Protein AF-A0A1M7GA06-F1 (afdb_monomer_lite)

Structure (mmCIF, N/CA/C/O backbone):
data_AF-A0A1M7GA06-F1
#
_entry.id   AF-A0A1M7GA06-F1
#
loop_
_atom_site.group_PDB
_atom_site.id
_atom_site.type_symbol
_atom_site.label_atom_id
_atom_site.label_alt_id
_atom_site.label_comp_id
_atom_site.label_asym_id
_atom_site.label_entity_id
_atom_site.label_seq_id
_atom_site.pdbx_PDB_ins_code
_atom_site.Cartn_x
_atom_site.Cartn_y
_atom_site.Cartn_z
_atom_site.occupancy
_atom_site.B_iso_or_equiv
_atom_site.auth_seq_id
_atom_site.auth_comp_id
_atom_site.auth_asym_id
_atom_site.auth_atom_id
_atom_site.pdbx_PDB_model_num
ATOM 1 N N . MET A 1 1 ? -19.293 -44.347 -34.650 1.00 49.34 1 MET A N 1
ATOM 2 C CA . MET A 1 1 ? -18.379 -43.408 -33.960 1.00 49.34 1 MET A CA 1
ATOM 3 C C . MET A 1 1 ? -19.221 -42.484 -33.085 1.00 49.34 1 MET A C 1
ATOM 5 O O . MET A 1 1 ? -20.114 -41.854 -33.647 1.00 49.34 1 MET A O 1
ATOM 9 N N . PRO A 1 2 ? -19.046 -42.440 -31.752 1.00 54.28 2 PRO A N 1
ATOM 10 C CA . PRO A 1 2 ? -19.808 -41.521 -30.911 1.00 54.28 2 PRO A CA 1
ATOM 11 C C . PRO A 1 2 ? -19.274 -40.093 -31.091 1.00 54.28 2 PRO A C 1
ATOM 13 O O . PRO A 1 2 ? -18.066 -39.867 -31.115 1.00 54.28 2 PRO A O 1
ATOM 16 N N . LYS A 1 3 ? -20.190 -39.141 -31.279 1.00 55.88 3 LYS A N 1
ATOM 17 C CA . LYS A 1 3 ? -19.902 -37.714 -31.456 1.00 55.88 3 LYS A CA 1
ATOM 18 C C . LYS A 1 3 ? -19.489 -37.125 -30.103 1.00 55.88 3 LYS A C 1
ATOM 20 O O . LYS A 1 3 ? -20.210 -37.285 -29.125 1.00 55.88 3 LYS A O 1
ATOM 25 N N . THR A 1 4 ? -18.337 -36.469 -30.042 1.00 52.47 4 THR A N 1
ATOM 26 C CA . THR A 1 4 ? -17.833 -35.788 -28.846 1.00 52.47 4 THR A CA 1
ATOM 27 C C . THR A 1 4 ? -18.590 -34.477 -28.626 1.00 52.47 4 THR A C 1
ATOM 29 O O . THR A 1 4 ? -18.450 -33.520 -29.384 1.00 52.47 4 THR A O 1
ATOM 32 N N . GLU A 1 5 ? -19.410 -34.421 -27.578 1.00 57.50 5 GLU A N 1
ATOM 33 C CA . GLU A 1 5 ? -20.053 -33.188 -27.122 1.00 57.50 5 GLU A CA 1
ATOM 34 C C . GLU A 1 5 ? -19.002 -32.261 -26.496 1.00 57.50 5 GLU A C 1
ATOM 36 O O . GLU A 1 5 ? -18.455 -32.514 -25.422 1.00 57.50 5 GLU A O 1
ATOM 41 N N . SER A 1 6 ? -18.687 -31.169 -27.192 1.00 64.00 6 SER A N 1
ATOM 42 C CA . SER A 1 6 ? -17.797 -30.123 -26.692 1.00 64.00 6 SER A CA 1
ATOM 43 C C . SER A 1 6 ? -18.482 -29.341 -25.564 1.00 64.00 6 SER A C 1
ATOM 45 O O . SER A 1 6 ? -19.274 -28.427 -25.803 1.00 64.00 6 SER A O 1
ATOM 47 N N . LYS A 1 7 ? -18.183 -29.698 -24.311 1.00 66.31 7 LYS A N 1
ATOM 48 C CA . LYS A 1 7 ? -18.641 -28.978 -23.114 1.00 66.31 7 LYS A CA 1
ATOM 49 C C . LYS A 1 7 ? -18.068 -27.553 -23.130 1.00 66.31 7 LYS A C 1
ATOM 51 O O . LYS A 1 7 ? -16.864 -27.365 -22.980 1.00 66.31 7 LYS A O 1
ATOM 56 N N . LYS A 1 8 ? -18.922 -26.542 -23.337 1.00 65.00 8 LYS A N 1
ATOM 57 C CA . LYS A 1 8 ? -18.531 -25.121 -23.262 1.00 65.00 8 LYS A CA 1
ATOM 58 C C . LYS A 1 8 ? -17.870 -24.849 -21.900 1.00 65.00 8 LYS A C 1
ATOM 60 O O . LYS A 1 8 ? -18.431 -25.265 -20.883 1.00 65.00 8 LYS A O 1
ATOM 65 N N . PRO A 1 9 ? -16.712 -24.164 -21.846 1.00 70.00 9 PRO A N 1
ATOM 66 C CA . PRO A 1 9 ? -16.042 -23.901 -20.581 1.00 70.00 9 PRO A CA 1
ATOM 67 C C . PRO A 1 9 ? -16.913 -22.975 -19.730 1.00 70.00 9 PRO A C 1
ATOM 69 O O . PRO A 1 9 ? -17.304 -21.889 -20.167 1.00 70.00 9 PRO A O 1
ATOM 72 N N . VAL A 1 10 ? -17.222 -23.415 -18.511 1.00 76.75 10 VAL A N 1
ATOM 73 C CA . VAL A 1 10 ? -17.850 -22.576 -17.488 1.00 76.75 10 VAL A CA 1
ATOM 74 C C . VAL A 1 10 ? -16.860 -21.461 -17.170 1.00 76.75 10 VAL A C 1
ATOM 76 O O . VAL A 1 10 ? -15.797 -21.710 -16.608 1.00 76.75 10 VAL A O 1
ATOM 79 N N . ARG A 1 11 ? -17.165 -20.230 -17.591 1.00 75.44 11 ARG A N 1
ATOM 80 C CA . ARG A 1 11 ? -16.319 -19.072 -17.293 1.00 75.44 11 ARG A CA 1
ATOM 81 C C . ARG A 1 11 ? -16.603 -18.612 -15.869 1.00 75.44 11 ARG A C 1
ATOM 83 O O . ARG A 1 11 ? -17.645 -18.015 -15.605 1.00 75.44 11 ARG A O 1
ATOM 90 N N . THR A 1 12 ? -15.673 -18.892 -14.966 1.00 79.81 12 THR A N 1
ATOM 91 C CA . THR A 1 12 ? -15.678 -18.332 -13.614 1.00 79.81 12 THR A CA 1
ATOM 92 C C . THR A 1 12 ? -15.552 -16.815 -13.711 1.00 79.81 12 THR A C 1
ATOM 94 O O . THR A 1 12 ? -14.626 -16.300 -14.335 1.00 79.81 12 THR A O 1
ATOM 97 N N . LYS A 1 13 ? -16.504 -16.086 -13.124 1.00 79.25 13 LYS A N 1
ATOM 98 C CA . LYS A 1 13 ? -16.421 -14.627 -13.024 1.00 79.25 13 LYS A CA 1
ATOM 99 C C . LYS A 1 13 ? -15.354 -14.291 -11.981 1.00 79.25 13 LYS A C 1
ATOM 101 O O . LYS A 1 13 ? -15.553 -14.585 -10.808 1.00 79.25 13 LYS A O 1
ATOM 106 N N . ALA A 1 14 ? -14.239 -13.709 -12.411 1.00 80.56 14 ALA A N 1
ATOM 107 C CA . ALA A 1 14 ? -13.212 -13.178 -11.521 1.00 80.56 14 ALA A CA 1
ATOM 108 C C . ALA A 1 14 ? -13.381 -11.661 -11.399 1.00 80.56 14 ALA A C 1
ATOM 110 O O . ALA A 1 14 ? -13.608 -10.975 -12.398 1.00 80.56 14 ALA A O 1
ATOM 111 N N . THR A 1 15 ? -13.282 -11.144 -10.181 1.0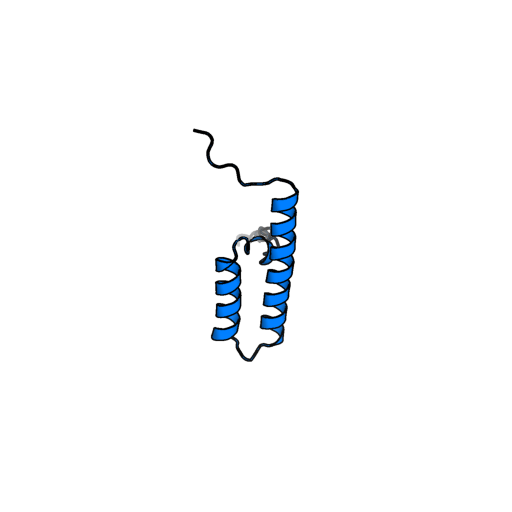0 77.75 15 THR A N 1
ATOM 112 C CA . THR A 1 15 ? -13.203 -9.704 -9.927 1.00 77.75 15 THR A CA 1
ATOM 113 C C . THR A 1 15 ? -11.735 -9.288 -9.829 1.00 77.75 15 THR A C 1
ATOM 115 O O . THR A 1 15 ? -10.936 -10.059 -9.292 1.00 77.75 15 THR A O 1
ATOM 118 N N . PRO A 1 16 ? -11.357 -8.091 -10.310 1.00 78.25 16 PRO A N 1
ATOM 119 C CA . PRO A 1 16 ? -10.022 -7.551 -10.075 1.00 78.25 16 PRO A CA 1
ATOM 120 C C . PRO A 1 16 ? -9.734 -7.482 -8.572 1.00 78.25 16 PRO A C 1
ATOM 122 O O . PRO A 1 16 ? -10.577 -7.021 -7.803 1.00 78.25 16 PRO A O 1
ATOM 125 N N . TYR A 1 17 ? -8.562 -7.958 -8.159 1.00 79.81 17 TYR A N 1
ATOM 126 C CA . TYR A 1 17 ? -8.127 -7.873 -6.769 1.00 79.81 17 TYR A CA 1
ATOM 127 C C . TYR A 1 17 ? -7.683 -6.438 -6.458 1.00 79.81 17 TYR A C 1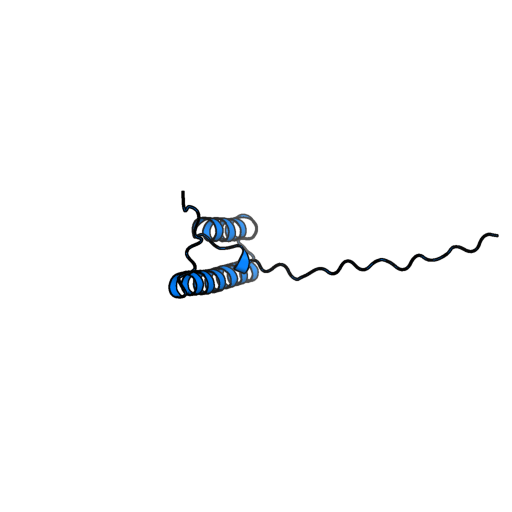
ATOM 129 O O . TYR A 1 17 ? -6.775 -5.921 -7.111 1.00 79.81 17 TYR A O 1
ATOM 137 N N . ASP A 1 18 ? -8.337 -5.789 -5.492 1.00 83.88 18 ASP A N 1
ATOM 138 C CA . ASP A 1 18 ? -8.019 -4.421 -5.069 1.00 83.88 18 ASP A CA 1
ATOM 139 C C . ASP A 1 18 ? -7.154 -4.431 -3.807 1.00 83.88 18 ASP A C 1
ATOM 141 O O . ASP A 1 18 ? -7.654 -4.548 -2.689 1.00 83.88 18 ASP A O 1
ATOM 145 N N . VAL A 1 19 ? -5.844 -4.284 -3.993 1.00 84.50 19 VAL A N 1
ATOM 146 C CA . VAL A 1 19 ? -4.854 -4.317 -2.908 1.00 84.50 19 VAL A CA 1
ATOM 147 C C . VAL A 1 19 ? -5.143 -3.249 -1.849 1.00 84.50 19 VAL A C 1
ATOM 149 O O . VAL A 1 19 ? -5.071 -3.533 -0.653 1.00 84.50 19 VAL A O 1
ATOM 152 N N . ALA A 1 20 ? -5.558 -2.047 -2.261 1.00 84.69 20 ALA A N 1
ATOM 153 C CA . ALA A 1 20 ? -5.839 -0.947 -1.340 1.00 84.69 20 ALA A CA 1
ATOM 154 C C . ALA A 1 20 ? -6.967 -1.281 -0.343 1.00 84.69 20 ALA A C 1
ATOM 156 O O . ALA A 1 20 ? -6.921 -0.846 0.808 1.00 84.69 20 ALA A O 1
ATOM 157 N N . GLY A 1 21 ? -7.951 -2.098 -0.739 1.00 82.06 21 GLY A N 1
ATOM 158 C CA . GLY A 1 21 ? -9.036 -2.552 0.140 1.00 82.06 21 GLY A CA 1
ATOM 159 C C . GLY A 1 21 ? -8.591 -3.505 1.260 1.00 82.06 21 GLY A C 1
ATOM 160 O O . GLY A 1 21 ? -9.290 -3.643 2.277 1.00 82.06 21 GLY A O 1
ATOM 161 N N . HIS A 1 22 ? -7.427 -4.139 1.095 1.00 83.44 22 HIS A N 1
ATOM 162 C CA . HIS A 1 22 ? -6.848 -5.084 2.051 1.00 83.44 22 HIS A CA 1
ATOM 163 C C . HIS A 1 22 ? -5.827 -4.435 3.002 1.00 83.44 22 HIS A C 1
ATOM 165 O O . HIS A 1 22 ? -5.621 -4.938 4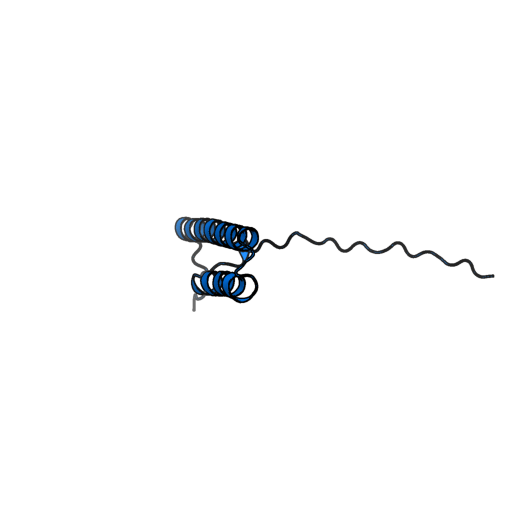.106 1.00 83.44 22 HIS A O 1
ATOM 171 N N . LEU A 1 23 ? -5.254 -3.282 2.643 1.00 86.44 23 LEU A N 1
ATOM 172 C CA . LEU A 1 23 ? -4.277 -2.545 3.456 1.00 86.44 23 LEU A CA 1
ATOM 173 C C . LEU A 1 23 ? -4.947 -1.700 4.554 1.00 86.44 23 LEU A C 1
ATOM 175 O O . LEU A 1 23 ? -4.922 -0.474 4.529 1.00 86.44 23 LEU A O 1
ATOM 179 N N . ARG A 1 24 ? -5.591 -2.344 5.531 1.00 80.19 24 ARG A N 1
ATOM 180 C CA . ARG A 1 24 ? -6.391 -1.632 6.550 1.00 80.19 24 ARG A CA 1
ATOM 181 C C . ARG A 1 24 ? -5.592 -1.129 7.746 1.00 80.19 24 ARG A C 1
ATOM 183 O O . ARG A 1 24 ? -6.019 -0.162 8.377 1.00 80.19 24 ARG A O 1
ATOM 190 N N . THR A 1 25 ? -4.464 -1.765 8.059 1.00 86.94 25 THR A N 1
ATOM 191 C CA . THR A 1 25 ? -3.632 -1.398 9.211 1.00 86.94 25 THR A CA 1
ATOM 192 C C . THR A 1 25 ? -2.276 -0.845 8.776 1.00 86.94 25 THR A C 1
ATOM 194 O O . THR A 1 25 ? -1.797 -1.183 7.689 1.00 86.94 25 THR A O 1
ATOM 197 N N . PRO A 1 26 ? -1.646 0.007 9.604 1.00 85.44 26 PRO A N 1
ATOM 198 C CA . PRO A 1 26 ? -0.302 0.515 9.337 1.00 85.44 26 PRO A CA 1
ATOM 199 C C . PRO A 1 26 ? 0.733 -0.598 9.131 1.00 85.44 26 PRO A C 1
ATOM 201 O O . PRO A 1 26 ? 1.596 -0.472 8.268 1.00 85.44 26 PRO A O 1
ATOM 204 N N . GLU A 1 27 ? 0.617 -1.699 9.872 1.00 88.19 27 GLU A N 1
ATOM 205 C CA . GLU A 1 27 ? 1.544 -2.834 9.813 1.00 88.19 27 GLU A CA 1
ATOM 206 C C . GLU A 1 27 ? 1.429 -3.568 8.474 1.00 88.19 27 GLU A C 1
ATOM 208 O O . GLU A 1 27 ? 2.440 -3.889 7.858 1.00 88.19 27 GLU A O 1
ATOM 213 N N . ALA A 1 28 ? 0.202 -3.770 7.978 1.00 88.69 28 ALA A N 1
ATOM 214 C CA . ALA A 1 28 ? -0.022 -4.375 6.667 1.00 88.69 28 ALA A CA 1
ATOM 215 C C . ALA A 1 28 ? 0.527 -3.498 5.528 1.00 88.69 28 ALA A C 1
ATOM 217 O O . ALA A 1 28 ? 1.045 -4.017 4.543 1.00 88.69 28 ALA A O 1
ATOM 218 N N . MET A 1 29 ? 0.432 -2.170 5.661 1.00 89.25 29 MET A N 1
ATOM 219 C CA . MET A 1 29 ? 1.007 -1.230 4.691 1.00 89.25 29 MET A CA 1
ATOM 220 C C . MET A 1 29 ? 2.536 -1.286 4.676 1.00 89.25 29 MET A C 1
ATOM 222 O O . MET A 1 29 ? 3.119 -1.264 3.596 1.00 89.25 29 MET A O 1
ATOM 226 N N . ALA A 1 30 ? 3.167 -1.354 5.853 1.00 91.06 30 ALA A N 1
ATOM 227 C CA . ALA A 1 30 ? 4.618 -1.466 5.974 1.00 91.06 30 ALA A CA 1
ATOM 228 C C . ALA A 1 30 ? 5.114 -2.777 5.358 1.00 91.06 30 ALA A C 1
ATOM 230 O O . ALA A 1 30 ? 5.892 -2.733 4.416 1.00 91.06 30 ALA A O 1
ATOM 231 N N . ALA A 1 31 ? 4.541 -3.914 5.768 1.00 93.31 31 ALA A N 1
ATOM 232 C CA . ALA A 1 31 ? 4.907 -5.224 5.231 1.00 93.31 31 ALA A CA 1
ATOM 233 C C . ALA A 1 31 ? 4.731 -5.319 3.704 1.00 93.31 31 ALA A C 1
ATOM 235 O O . ALA A 1 31 ? 5.528 -5.957 3.024 1.00 93.31 31 ALA A O 1
ATOM 236 N N . TYR A 1 32 ? 3.698 -4.675 3.147 1.00 91.44 32 TYR A N 1
ATOM 237 C CA . TYR A 1 32 ? 3.503 -4.630 1.698 1.00 91.44 32 TYR A CA 1
ATOM 238 C C . TYR A 1 32 ? 4.584 -3.813 0.978 1.00 91.44 32 TYR A C 1
ATOM 240 O O . TYR A 1 32 ? 5.050 -4.226 -0.082 1.00 91.44 32 TYR A O 1
ATOM 248 N N . LEU A 1 33 ? 4.980 -2.664 1.533 1.00 92.00 33 LEU A N 1
ATOM 249 C CA . LEU A 1 33 ? 6.052 -1.851 0.960 1.00 92.00 33 LEU A CA 1
ATOM 250 C C . LEU A 1 33 ? 7.414 -2.535 1.107 1.00 92.00 33 LEU A C 1
ATOM 252 O O . LEU A 1 33 ? 8.168 -2.564 0.142 1.00 92.00 33 LEU A O 1
ATOM 256 N N . ASP A 1 34 ? 7.694 -3.116 2.272 1.00 93.38 34 ASP A N 1
ATOM 257 C CA . ASP A 1 34 ? 8.933 -3.847 2.542 1.00 93.38 34 ASP A CA 1
ATOM 258 C C . ASP A 1 34 ? 9.101 -5.006 1.551 1.00 93.38 34 ASP A C 1
ATOM 260 O O . ASP A 1 34 ? 10.151 -5.124 0.928 1.00 93.38 34 ASP A O 1
ATOM 264 N N . ALA A 1 35 ? 8.036 -5.771 1.282 1.00 94.06 35 ALA A N 1
ATOM 265 C CA . ALA A 1 35 ? 8.064 -6.826 0.269 1.00 94.06 35 ALA A CA 1
ATOM 266 C C . ALA A 1 35 ? 8.425 -6.302 -1.135 1.00 94.06 35 ALA A C 1
ATOM 268 O O . ALA A 1 35 ? 9.180 -6.948 -1.855 1.00 94.06 35 ALA A O 1
ATOM 269 N N . TRP A 1 36 ? 7.927 -5.126 -1.535 1.00 93.12 36 TRP A N 1
ATOM 270 C CA . TRP A 1 36 ? 8.305 -4.516 -2.817 1.00 93.12 36 TRP A CA 1
ATOM 271 C C . TRP A 1 36 ? 9.765 -4.055 -2.847 1.00 93.12 36 TRP A C 1
ATOM 273 O O . TRP A 1 36 ? 10.415 -4.167 -3.885 1.00 93.12 36 TRP A O 1
ATOM 283 N N . LEU A 1 37 ? 10.276 -3.547 -1.726 1.00 91.12 37 LEU A N 1
ATOM 284 C CA . LEU A 1 37 ? 11.662 -3.098 -1.606 1.00 91.12 37 LEU A CA 1
ATOM 285 C C . LEU A 1 37 ? 12.654 -4.269 -1.567 1.00 91.12 37 LEU A C 1
ATOM 287 O O . LEU A 1 37 ? 13.774 -4.118 -2.047 1.00 91.12 37 LEU A O 1
ATOM 291 N N . GLU A 1 38 ? 12.258 -5.416 -1.019 1.00 94.50 38 GLU A N 1
ATOM 292 C CA . GLU A 1 38 ? 13.096 -6.618 -0.946 1.00 94.50 38 GLU A CA 1
ATOM 293 C C . GLU A 1 38 ? 13.079 -7.425 -2.250 1.00 94.50 38 GLU A C 1
ATOM 295 O O . GLU A 1 38 ? 14.135 -7.788 -2.766 1.00 94.50 38 GLU A O 1
ATOM 300 N N . GLU A 1 39 ? 11.893 -7.692 -2.802 1.00 92.50 39 GLU A N 1
ATOM 301 C CA . GLU A 1 39 ? 11.731 -8.589 -3.955 1.00 92.50 39 GLU A CA 1
ATOM 302 C C . GLU A 1 39 ? 12.025 -7.897 -5.293 1.00 92.50 39 GLU A C 1
ATOM 304 O O . GLU A 1 39 ? 12.444 -8.544 -6.255 1.00 92.50 39 GLU A O 1
ATOM 309 N N . ALA A 1 40 ? 11.792 -6.584 -5.382 1.00 91.94 40 ALA A N 1
ATOM 310 C CA . ALA A 1 40 ? 11.938 -5.833 -6.627 1.00 91.94 40 ALA A CA 1
ATOM 311 C C . ALA A 1 40 ? 12.457 -4.397 -6.402 1.00 91.94 40 ALA A C 1
ATOM 313 O O . ALA A 1 40 ? 11.807 -3.436 -6.825 1.00 91.94 40 ALA A O 1
ATOM 314 N N . PRO A 1 41 ? 13.653 -4.224 -5.800 1.00 87.94 41 PRO A N 1
ATOM 315 C CA . PRO A 1 41 ? 14.224 -2.902 -5.522 1.00 87.94 41 PRO A CA 1
ATOM 316 C C . PRO A 1 41 ? 14.439 -2.050 -6.783 1.00 87.94 41 PRO A C 1
ATOM 318 O O . PRO A 1 41 ? 14.395 -0.822 -6.716 1.00 87.94 41 PRO A O 1
ATOM 321 N N . ASP A 1 42 ? 14.640 -2.694 -7.936 1.00 94.44 42 ASP A N 1
ATOM 322 C CA . ASP A 1 42 ? 14.871 -2.024 -9.219 1.00 94.44 42 ASP A CA 1
ATOM 323 C C . ASP A 1 42 ? 13.567 -1.685 -9.970 1.00 94.44 42 ASP A C 1
ATOM 325 O O . ASP A 1 42 ? 13.587 -0.923 -10.942 1.00 94.44 42 ASP A O 1
ATOM 329 N N . ASP A 1 43 ? 12.414 -2.212 -9.534 1.00 93.06 43 ASP A N 1
ATOM 330 C CA . ASP A 1 43 ? 11.112 -1.912 -10.141 1.00 93.06 43 ASP A CA 1
ATOM 331 C C . ASP A 1 43 ? 10.493 -0.654 -9.520 1.00 93.06 43 ASP A C 1
ATOM 333 O O . ASP A 1 43 ? 9.532 -0.682 -8.743 1.00 93.06 43 ASP A O 1
ATOM 337 N N . ALA A 1 44 ? 11.038 0.497 -9.914 1.00 92.19 44 ALA A N 1
ATOM 338 C CA . ALA A 1 44 ? 10.543 1.798 -9.477 1.00 92.19 44 ALA A CA 1
ATOM 339 C C . ALA A 1 44 ? 9.049 2.011 -9.803 1.00 92.19 44 ALA A C 1
ATOM 341 O O . ALA A 1 44 ? 8.348 2.706 -9.063 1.00 92.19 44 ALA A O 1
ATOM 342 N N . ALA A 1 45 ? 8.540 1.417 -10.890 1.00 94.81 45 ALA A N 1
ATOM 343 C CA . ALA A 1 45 ? 7.134 1.528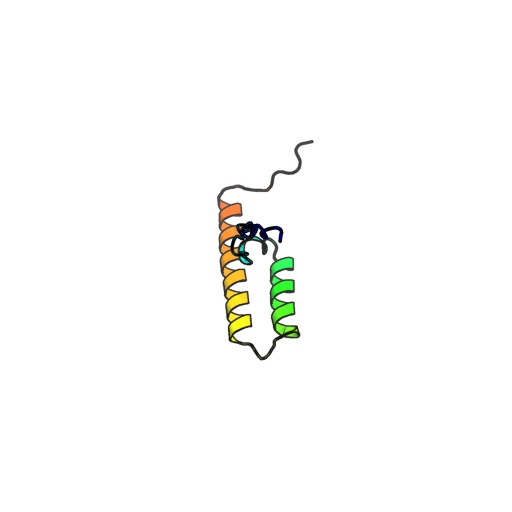 -11.271 1.00 94.81 45 ALA A CA 1
ATOM 344 C C . ALA A 1 45 ? 6.229 0.701 -10.341 1.00 94.81 45 ALA A C 1
ATOM 346 O O . ALA A 1 45 ? 5.166 1.181 -9.930 1.00 94.81 45 ALA A O 1
ATOM 347 N N . GLY A 1 46 ? 6.660 -0.507 -9.975 1.00 92.19 46 GLY A N 1
ATOM 348 C CA . GLY A 1 46 ? 6.002 -1.363 -8.990 1.00 92.19 46 GLY A CA 1
ATOM 349 C C . GLY A 1 46 ? 5.948 -0.724 -7.602 1.00 92.19 46 GLY A C 1
ATOM 350 O O . GLY A 1 46 ? 4.869 -0.610 -7.013 1.00 92.19 46 GLY A O 1
ATOM 351 N N . ILE A 1 47 ? 7.073 -0.179 -7.134 1.00 92.62 47 ILE A N 1
ATOM 352 C CA . ILE A 1 47 ? 7.154 0.544 -5.854 1.00 92.62 47 ILE A CA 1
ATOM 353 C C . ILE A 1 47 ? 6.245 1.785 -5.866 1.00 92.62 47 ILE A C 1
ATOM 355 O O . ILE A 1 47 ? 5.484 2.014 -4.922 1.00 92.62 47 ILE A O 1
ATOM 359 N N . ALA A 1 48 ? 6.245 2.569 -6.951 1.00 94.31 48 ALA A N 1
ATOM 360 C CA . ALA A 1 48 ? 5.355 3.725 -7.086 1.00 94.31 48 ALA A CA 1
ATOM 361 C C . ALA A 1 48 ? 3.869 3.325 -7.041 1.00 94.31 48 ALA A C 1
ATOM 363 O O . ALA A 1 48 ? 3.054 4.012 -6.415 1.00 94.31 48 ALA A O 1
ATOM 364 N N . ARG A 1 49 ? 3.507 2.195 -7.660 1.00 92.44 49 ARG A N 1
ATOM 365 C CA . ARG A 1 49 ? 2.152 1.639 -7.579 1.00 92.44 49 ARG A CA 1
ATOM 366 C C . ARG A 1 49 ? 1.797 1.232 -6.151 1.00 92.44 49 ARG A C 1
ATOM 368 O O . ARG A 1 49 ? 0.723 1.605 -5.679 1.00 92.44 49 ARG A O 1
ATOM 375 N N . ALA A 1 50 ? 2.695 0.540 -5.455 1.00 92.75 50 ALA A N 1
AT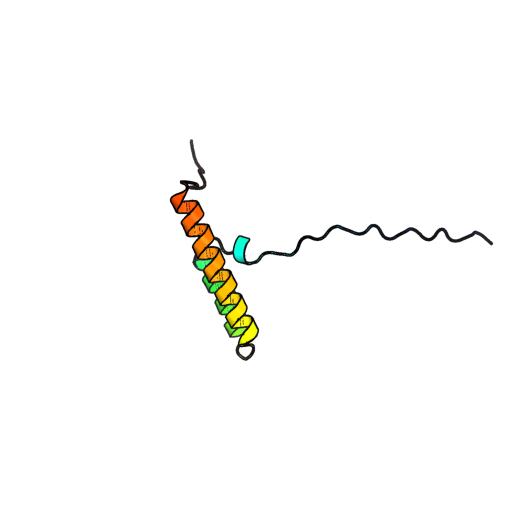OM 376 C CA . ALA A 1 50 ? 2.486 0.121 -4.073 1.00 92.75 50 ALA A CA 1
ATOM 377 C C . ALA A 1 50 ? 2.246 1.318 -3.138 1.00 92.75 50 ALA A C 1
ATOM 379 O O . ALA A 1 50 ? 1.310 1.316 -2.335 1.00 92.75 50 ALA A O 1
ATOM 380 N N . LEU A 1 51 ? 3.029 2.387 -3.302 1.00 92.94 51 LEU A N 1
ATOM 381 C CA . LEU A 1 51 ? 2.837 3.647 -2.581 1.00 92.94 51 LEU A CA 1
ATOM 382 C C . LEU A 1 51 ? 1.478 4.295 -2.893 1.00 92.94 51 LEU A C 1
ATOM 384 O O . LEU A 1 51 ? 0.814 4.799 -1.984 1.00 92.94 51 LEU A O 1
ATOM 388 N N . GLY A 1 52 ? 1.034 4.249 -4.152 1.00 92.69 52 GLY A N 1
ATOM 389 C CA . GLY A 1 52 ? -0.298 4.704 -4.559 1.00 92.69 52 GLY A CA 1
ATOM 390 C C . GLY A 1 52 ? -1.433 3.915 -3.897 1.00 92.69 52 GLY A C 1
ATOM 391 O O . GLY A 1 52 ? -2.401 4.512 -3.412 1.00 92.69 52 GLY A O 1
ATOM 392 N N . ASP A 1 53 ? -1.296 2.591 -3.813 1.00 92.50 53 ASP A N 1
ATOM 393 C CA . ASP A 1 53 ? -2.257 1.715 -3.135 1.00 92.50 53 ASP A CA 1
ATOM 394 C C . ASP A 1 53 ? -2.320 2.018 -1.627 1.00 92.50 53 ASP A C 1
ATOM 396 O O . ASP A 1 53 ? -3.411 2.160 -1.069 1.00 92.50 53 ASP A O 1
ATOM 400 N N . ILE A 1 54 ? -1.166 2.214 -0.975 1.00 90.75 54 ILE A N 1
ATOM 401 C CA . ILE A 1 54 ? -1.071 2.609 0.442 1.00 90.75 54 ILE A CA 1
ATOM 402 C C . ILE A 1 54 ? -1.718 3.980 0.680 1.00 90.75 54 ILE A C 1
ATOM 404 O O . ILE A 1 54 ? -2.471 4.154 1.643 1.00 90.75 54 ILE A O 1
ATOM 408 N N . ALA A 1 55 ? -1.462 4.963 -0.187 1.00 91.25 55 ALA A N 1
ATOM 409 C CA . ALA A 1 55 ? -2.057 6.295 -0.078 1.00 91.25 55 ALA A CA 1
ATOM 410 C C . ALA A 1 55 ? -3.591 6.242 -0.197 1.00 91.25 55 ALA A C 1
ATOM 412 O O . ALA A 1 55 ? -4.299 6.843 0.619 1.00 91.25 55 ALA A O 1
ATOM 413 N N . ARG A 1 56 ? -4.114 5.468 -1.159 1.00 89.81 56 ARG A N 1
ATOM 414 C CA . ARG A 1 56 ? -5.558 5.232 -1.310 1.00 89.81 56 ARG A CA 1
ATOM 415 C C . ARG A 1 56 ? -6.145 4.543 -0.077 1.00 89.81 56 ARG A C 1
ATOM 417 O O . ARG A 1 56 ? -7.189 4.971 0.419 1.00 89.81 56 ARG A O 1
ATOM 424 N N . ALA A 1 57 ? -5.470 3.518 0.435 1.00 89.31 57 ALA A N 1
ATOM 425 C CA . ALA A 1 57 ? -5.905 2.780 1.614 1.00 89.31 57 ALA A CA 1
ATOM 426 C C . ALA A 1 57 ? -5.965 3.673 2.862 1.00 89.31 57 ALA A C 1
ATOM 428 O O . ALA A 1 57 ? -6.966 3.663 3.578 1.00 89.31 57 ALA A O 1
ATOM 429 N N . LYS A 1 58 ? -4.961 4.536 3.080 1.00 84.69 58 LYS A N 1
ATOM 430 C CA . LYS A 1 58 ? -4.982 5.539 4.161 1.00 84.69 58 LYS A CA 1
ATOM 431 C C . LYS A 1 58 ? -6.166 6.495 4.043 1.00 84.69 58 LYS A C 1
ATOM 433 O O . LYS A 1 58 ? -6.817 6.759 5.055 1.00 84.69 58 LYS A O 1
ATOM 438 N N . GLY A 1 59 ? -6.467 6.977 2.836 1.00 84.19 59 GLY A N 1
ATOM 439 C CA . GLY A 1 59 ? -7.647 7.808 2.584 1.00 84.19 59 GLY A CA 1
ATOM 440 C C . GLY A 1 59 ? -8.945 7.095 2.975 1.00 84.19 59 GLY A C 1
ATOM 441 O O . GLY A 1 59 ? -9.764 7.657 3.699 1.00 84.19 59 GLY A O 1
ATOM 442 N N . MET A 1 60 ? -9.094 5.823 2.595 1.00 74.25 60 MET A N 1
ATOM 443 C CA . MET A 1 60 ? -10.272 5.021 2.944 1.00 74.25 60 MET A CA 1
ATOM 444 C C . MET A 1 60 ? -10.362 4.731 4.453 1.00 74.25 60 MET A C 1
ATOM 446 O O . MET A 1 60 ? -11.446 4.796 5.031 1.00 74.25 60 MET A O 1
ATOM 450 N N . SER A 1 61 ? -9.233 4.477 5.120 1.00 71.06 61 SER A N 1
ATOM 451 C CA . SER A 1 61 ? -9.173 4.292 6.577 1.00 71.06 61 SER A CA 1
ATOM 452 C C . SER A 1 61 ? -9.544 5.566 7.341 1.00 71.06 61 SER A C 1
ATOM 454 O O . SER A 1 61 ? -10.247 5.503 8.352 1.00 71.06 61 SER A O 1
ATOM 456 N N . GLN A 1 62 ? -9.124 6.737 6.856 1.00 75.12 62 GLN A N 1
ATOM 457 C CA . GLN A 1 62 ? -9.546 8.024 7.416 1.00 75.12 62 GLN A CA 1
ATOM 458 C C . GLN A 1 62 ? -11.042 8.268 7.205 1.00 75.12 62 GLN A C 1
ATOM 460 O O . GLN A 1 62 ? -11.717 8.691 8.142 1.00 75.12 62 GLN A O 1
ATOM 465 N N . VAL A 1 63 ? -11.573 7.946 6.023 1.00 69.38 63 VAL A N 1
ATOM 466 C CA . VAL A 1 63 ? -13.013 8.017 5.734 1.00 69.38 63 VAL A CA 1
ATOM 467 C C . VAL A 1 63 ? -13.802 7.092 6.666 1.00 69.38 63 VAL A C 1
ATOM 469 O O . VAL A 1 63 ? -14.762 7.538 7.288 1.00 69.38 63 VAL A O 1
ATOM 472 N N . ALA A 1 64 ? -13.368 5.845 6.864 1.00 69.06 64 ALA A N 1
ATOM 473 C CA . ALA A 1 64 ? -14.009 4.919 7.802 1.00 69.06 64 ALA A CA 1
ATOM 474 C C . ALA A 1 64 ? -14.005 5.455 9.246 1.00 69.06 64 ALA A C 1
ATOM 476 O O . ALA A 1 64 ? -15.022 5.388 9.942 1.00 69.06 64 ALA A O 1
ATOM 477 N N . LYS A 1 65 ? -12.886 6.054 9.679 1.00 67.06 65 LYS A N 1
ATOM 478 C CA . LYS A 1 65 ? -12.770 6.707 10.991 1.00 67.06 65 LYS A CA 1
ATOM 479 C C . LYS A 1 65 ? -13.702 7.918 11.117 1.00 67.06 65 LYS A C 1
ATOM 481 O O . LYS A 1 65 ? -14.344 8.072 12.153 1.00 67.06 65 LYS A O 1
ATOM 486 N N . ALA A 1 66 ? -13.785 8.758 10.085 1.00 66.25 66 ALA A N 1
ATOM 487 C CA . ALA A 1 66 ? -14.618 9.961 10.064 1.00 66.25 66 ALA A CA 1
ATOM 488 C C . ALA A 1 66 ? -16.120 9.639 10.050 1.00 66.25 66 ALA A C 1
ATOM 490 O O . ALA A 1 66 ? -16.903 10.325 10.700 1.00 66.25 66 ALA A O 1
ATOM 491 N N . LEU A 1 67 ? -16.514 8.561 9.370 1.00 67.31 67 LEU A N 1
ATOM 492 C CA . LEU A 1 67 ? -17.897 8.085 9.305 1.00 67.31 67 LEU A CA 1
ATOM 493 C C . LEU A 1 67 ? -18.337 7.305 10.558 1.00 67.31 67 LEU A C 1
ATOM 495 O O . LEU A 1 67 ? -19.441 6.771 10.590 1.00 67.31 67 LEU A O 1
ATOM 499 N N . GLY A 1 68 ? -17.496 7.210 11.594 1.00 58.25 68 GLY A N 1
ATOM 500 C CA . GLY A 1 68 ? -17.846 6.510 12.831 1.00 58.25 68 GLY A CA 1
ATOM 501 C C . GLY A 1 68 ? -17.936 4.987 12.693 1.00 58.25 68 GLY A C 1
ATOM 502 O O . GLY A 1 68 ? -18.343 4.332 13.653 1.00 58.25 68 GLY A O 1
ATOM 503 N N . PHE A 1 69 ? -17.499 4.407 11.564 1.00 56.62 69 PHE A N 1
ATOM 504 C CA . PHE A 1 69 ? -17.316 2.962 11.393 1.00 56.62 69 PHE A CA 1
ATOM 505 C C . PHE A 1 69 ? -16.083 2.499 12.185 1.00 56.62 69 PHE A C 1
ATOM 507 O O . PHE A 1 69 ? -15.081 2.035 11.643 1.00 56.62 69 PHE A O 1
ATOM 514 N N . ARG A 1 70 ? -16.155 2.611 13.513 1.00 56.03 70 ARG A N 1
ATOM 515 C CA . ARG A 1 70 ? -15.401 1.727 14.398 1.00 56.03 70 ARG A CA 1
ATOM 516 C C . ARG A 1 70 ? -16.039 0.357 14.220 1.00 56.03 70 ARG A C 1
ATOM 518 O O . ARG A 1 70 ? -17.223 0.209 14.503 1.00 56.03 70 ARG A O 1
ATOM 525 N N . LEU A 1 71 ? -15.291 -0.617 13.708 1.00 53.06 71 LEU A N 1
ATOM 526 C CA . LEU A 1 71 ? -15.668 -2.026 13.810 1.00 53.06 71 LEU A CA 1
ATOM 527 C C . LEU A 1 71 ? -16.012 -2.294 15.279 1.00 53.06 71 LEU A C 1
ATOM 529 O O . LEU A 1 71 ? -15.132 -2.320 16.135 1.00 53.06 71 LEU A O 1
ATOM 533 N N . HIS A 1 72 ? -17.304 -2.380 15.575 1.00 49.00 72 HIS A N 1
ATOM 534 C CA . HIS A 1 72 ? -17.809 -2.634 16.910 1.00 49.00 72 HIS A CA 1
ATOM 535 C C . HIS A 1 72 ? -17.770 -4.148 17.130 1.00 49.00 72 HIS A C 1
ATOM 537 O O . HIS A 1 72 ? -18.710 -4.861 16.796 1.00 49.00 72 HIS A O 1
ATOM 543 N N . ALA A 1 73 ? -16.654 -4.636 17.657 1.00 51.72 73 ALA A N 1
ATOM 544 C CA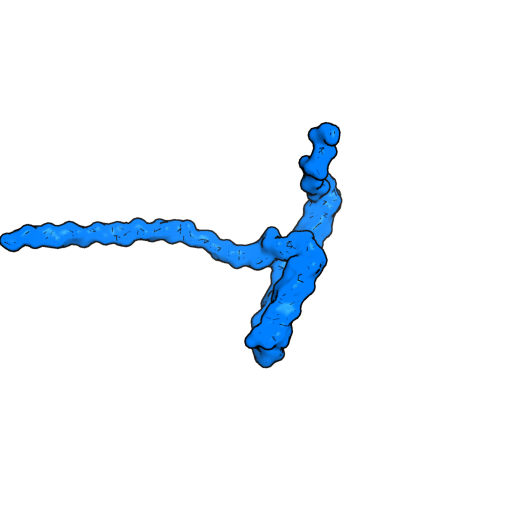 . ALA A 1 73 ? -16.594 -5.850 18.463 1.00 51.72 73 ALA A CA 1
ATOM 545 C C . ALA A 1 73 ? -15.879 -5.416 19.753 1.00 51.72 73 ALA A C 1
ATOM 547 O O . ALA A 1 73 ? -14.755 -4.939 19.680 1.00 51.72 73 ALA A O 1
ATOM 548 N N . SER A 1 74 ? -16.481 -5.380 20.935 1.00 42.88 74 SER A N 1
ATOM 549 C CA . SER A 1 74 ? -17.582 -6.169 21.471 1.00 42.88 74 SER A CA 1
ATOM 550 C C . SER A 1 74 ? -18.578 -5.280 22.212 1.00 42.88 74 SER A C 1
ATOM 552 O O . SER A 1 74 ? -18.190 -4.382 22.953 1.00 42.88 74 SER A O 1
ATOM 554 N N . ALA A 1 75 ? -19.864 -5.588 22.062 1.00 44.97 75 ALA A N 1
ATOM 555 C CA . ALA A 1 75 ? -20.795 -5.500 23.175 1.00 44.97 75 ALA A CA 1
ATOM 556 C C . ALA A 1 75 ? -20.898 -6.914 23.754 1.00 44.97 75 ALA A C 1
ATOM 558 O O . ALA A 1 75 ? -21.413 -7.793 23.062 1.00 44.97 75 ALA A O 1
ATOM 559 N N . LEU A 1 76 ? -20.322 -7.115 24.940 1.00 49.56 76 LEU A N 1
ATOM 560 C CA . LEU A 1 76 ? -20.703 -8.054 26.006 1.00 49.56 76 LEU A CA 1
ATOM 561 C C . LEU A 1 76 ? -19.690 -7.917 27.146 1.00 49.56 76 LEU A C 1
ATOM 563 O O . LEU A 1 76 ? -18.479 -8.049 26.863 1.00 49.56 76 LEU A O 1
#

Foldseek 3Di:
DDDDDDDDDDDDDDDDDQLLVVCQDPVSLVVQLVCCCVVPVPPPVVSVVSVVSPVSSVVVNVVCVVVVVPVDPDDD

pLDDT: mean 78.43, std 15.1, range [42.88, 94.81]

Sequence (76 aa):
MPKTESKKPVRTKATPYDVAGHLRTPEAMAAYLDAWLEEAPDDAAGIARALGDIARAKGMSQVAKALGFRLHASAL

Secondary structure (DSSP, 8-state):
-------------PPPP-HHHH--SHHHHHHHHHHHHHH-TT-HHHHHHHHHHHHHHHHHHHHHHHTT--------

Radius of gyration: 20.67 Å; chains: 1; bounding box: 36×53×60 Å